Protein AF-A0A645JPB3-F1 (afdb_monomer)

Organism: NCBI:txid1076179

Mean predicted aligned error: 6.54 Å

Radius of gyration: 11.18 Å; Cα contacts (8 Å, |Δi|>4): 80; chains: 1; bounding box: 27×25×27 Å

Structure (mmCIF, N/CA/C/O backbone):
data_AF-A0A645JPB3-F1
#
_entry.id   AF-A0A645JPB3-F1
#
loop_
_atom_site.group_PDB
_atom_site.id
_atom_site.type_symbol
_atom_site.label_atom_id
_atom_site.label_alt_id
_atom_site.label_comp_id
_atom_site.label_asym_id
_atom_site.label_entity_id
_atom_site.label_seq_id
_atom_site.pdbx_PDB_ins_code
_atom_site.Cartn_x
_atom_site.Cartn_y
_atom_site.Cartn_z
_atom_site.occupancy
_atom_site.B_iso_or_equiv
_atom_site.auth_seq_id
_atom_site.auth_comp_id
_atom_site.auth_asym_id
_atom_site.auth_atom_id
_atom_site.pdbx_PDB_model_num
ATOM 1 N N . MET A 1 1 ? 5.198 17.594 7.428 1.00 43.59 1 MET A N 1
ATOM 2 C CA . MET A 1 1 ? 4.053 17.159 6.599 1.00 43.59 1 MET A CA 1
ATOM 3 C C . MET A 1 1 ? 3.595 15.795 7.082 1.00 43.59 1 MET A C 1
ATOM 5 O O . MET A 1 1 ? 4.303 14.816 6.881 1.00 43.59 1 MET A O 1
ATOM 9 N N . THR A 1 2 ? 2.454 15.735 7.758 1.00 58.62 2 THR A N 1
ATOM 10 C CA . THR A 1 2 ? 1.764 14.493 8.120 1.00 58.62 2 THR A CA 1
ATOM 11 C C . THR A 1 2 ? 1.067 13.963 6.871 1.00 58.62 2 THR A C 1
ATOM 13 O O . THR A 1 2 ? 0.009 14.454 6.494 1.00 58.62 2 THR A O 1
ATOM 16 N N . LYS A 1 3 ? 1.687 13.008 6.169 1.00 68.56 3 LYS A N 1
ATOM 17 C CA . LYS A 1 3 ? 0.989 12.273 5.107 1.00 68.56 3 LYS A CA 1
ATOM 18 C C . LYS A 1 3 ? -0.054 11.371 5.758 1.00 68.56 3 LYS A C 1
ATOM 20 O O . LYS A 1 3 ? 0.306 10.535 6.577 1.00 68.56 3 LYS A O 1
ATOM 25 N N . THR A 1 4 ? -1.318 11.554 5.399 1.00 82.88 4 THR A N 1
ATOM 26 C CA . THR A 1 4 ? -2.455 10.769 5.911 1.00 82.88 4 THR A CA 1
ATOM 27 C C . THR A 1 4 ? -2.926 9.696 4.933 1.00 82.88 4 THR A C 1
ATOM 29 O O . THR A 1 4 ? -3.730 8.841 5.300 1.00 82.88 4 THR A O 1
ATOM 32 N N . GLU A 1 5 ? -2.407 9.713 3.705 1.00 86.25 5 GLU A N 1
ATOM 33 C CA . GLU A 1 5 ? -2.739 8.769 2.640 1.00 86.25 5 GLU A CA 1
ATOM 34 C C . GLU A 1 5 ? -1.503 8.340 1.834 1.00 86.25 5 GLU A C 1
ATOM 36 O O . GLU A 1 5 ? -0.497 9.055 1.731 1.00 86.25 5 GLU A O 1
ATOM 41 N N . LEU A 1 6 ? -1.601 7.145 1.260 1.00 84.06 6 LEU A N 1
ATOM 42 C CA . LEU A 1 6 ? -0.727 6.597 0.239 1.00 84.06 6 LEU A CA 1
ATOM 43 C C . LEU A 1 6 ? -1.386 6.811 -1.127 1.00 84.06 6 LEU A C 1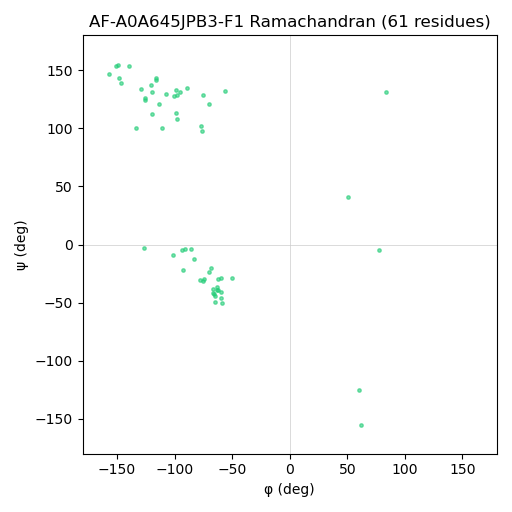
ATOM 45 O O . LEU A 1 6 ? -2.357 6.139 -1.460 1.00 84.06 6 LEU A O 1
ATOM 49 N N . SER A 1 7 ? -0.842 7.730 -1.919 1.00 82.88 7 SER A N 1
ATOM 50 C CA . SER A 1 7 ? -1.319 8.014 -3.279 1.00 82.88 7 SER A CA 1
ATOM 51 C C . SER A 1 7 ? -0.417 7.326 -4.318 1.00 82.88 7 SER A C 1
ATOM 53 O O . SER A 1 7 ? 0.811 7.476 -4.278 1.00 82.88 7 SER A O 1
ATOM 55 N N . ILE A 1 8 ? -1.013 6.557 -5.234 1.00 80.31 8 ILE A N 1
ATOM 56 C CA . ILE A 1 8 ? -0.354 5.769 -6.288 1.00 80.31 8 ILE A CA 1
ATOM 57 C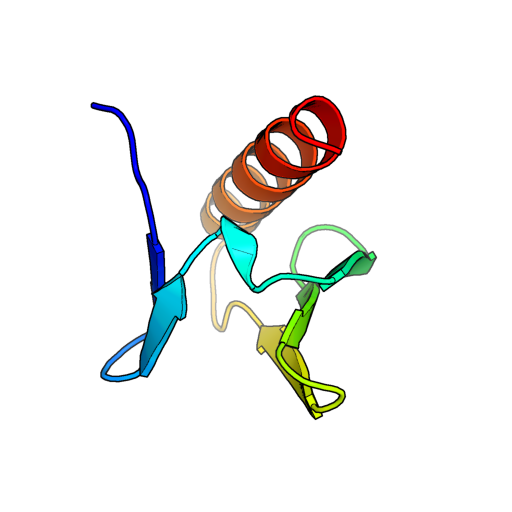 C . ILE A 1 8 ? -1.100 6.015 -7.605 1.00 80.31 8 ILE A C 1
ATOM 59 O O . ILE A 1 8 ? -2.141 5.413 -7.862 1.00 80.31 8 ILE A O 1
ATOM 63 N N . GLY A 1 9 ? -0.560 6.888 -8.458 1.00 79.81 9 GLY A N 1
ATOM 64 C CA . GLY A 1 9 ? -1.292 7.332 -9.647 1.00 79.81 9 GLY A CA 1
ATOM 65 C C . GLY A 1 9 ? -2.599 8.013 -9.237 1.00 79.81 9 GLY A C 1
ATOM 66 O O . GLY A 1 9 ? -2.566 8.922 -8.413 1.00 79.81 9 GLY A O 1
ATOM 67 N N . GLU A 1 10 ? -3.723 7.542 -9.776 1.00 83.19 10 GLU A N 1
ATOM 68 C CA . GLU A 1 10 ? -5.076 8.013 -9.434 1.00 83.19 10 GLU A CA 1
ATOM 69 C C . GLU A 1 10 ? -5.682 7.307 -8.208 1.00 83.19 10 GLU A C 1
ATOM 71 O O . GLU A 1 10 ? -6.775 7.650 -7.765 1.00 83.19 10 GLU A O 1
ATOM 76 N N . HIS A 1 11 ? -4.995 6.310 -7.641 1.00 84.19 11 HIS A N 1
ATOM 77 C CA . HIS A 1 1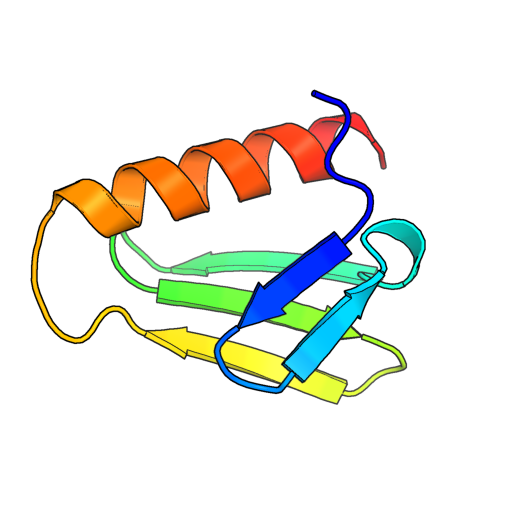1 ? -5.473 5.602 -6.458 1.00 84.19 11 HIS A CA 1
ATOM 78 C C . HIS A 1 11 ? -4.987 6.279 -5.179 1.00 84.19 11 HIS A C 1
ATOM 80 O O . HIS A 1 11 ? -3.802 6.581 -5.032 1.00 84.19 11 HIS A O 1
ATOM 86 N N . HIS A 1 12 ? -5.893 6.443 -4.219 1.00 88.06 12 HIS A N 1
ATOM 87 C CA . HIS A 1 12 ? -5.609 7.030 -2.914 1.00 88.06 12 HIS A CA 1
ATOM 88 C C . HIS A 1 12 ? -6.053 6.068 -1.814 1.00 88.06 12 HIS A C 1
ATOM 90 O O . HIS A 1 12 ? -7.211 5.655 -1.770 1.00 88.06 12 HIS A O 1
ATOM 96 N N . PHE A 1 13 ? -5.128 5.711 -0.924 1.00 88.62 13 PHE A N 1
ATOM 97 C CA . PHE A 1 13 ? -5.365 4.777 0.173 1.00 88.62 13 PHE A CA 1
ATOM 98 C C . PHE A 1 13 ? -5.118 5.480 1.513 1.00 88.62 13 PHE A C 1
ATOM 100 O O . PHE A 1 13 ? -3.970 5.823 1.811 1.00 88.62 13 PHE A O 1
ATOM 107 N N . PRO A 1 14 ? -6.146 5.710 2.347 1.00 89.56 14 PRO A N 1
ATOM 108 C CA . PRO A 1 14 ? -5.948 6.233 3.696 1.00 89.56 14 PRO A CA 1
ATOM 109 C C . PRO A 1 14 ? -4.993 5.336 4.493 1.00 89.56 14 PRO A C 1
ATOM 11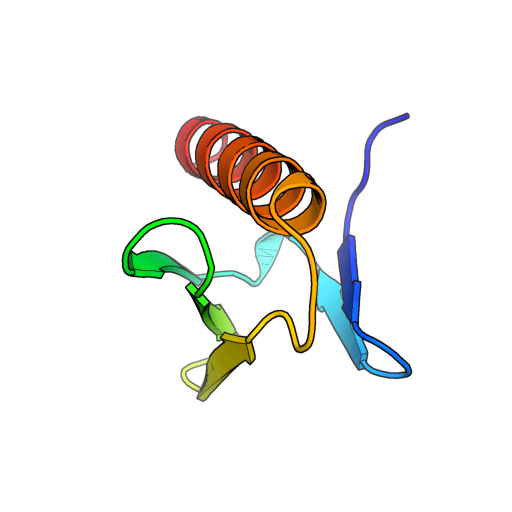1 O O . PRO A 1 14 ? -5.172 4.125 4.544 1.00 89.56 14 PRO A O 1
ATOM 114 N N . LEU A 1 15 ? -3.988 5.901 5.168 1.00 85.81 15 LEU A N 1
ATOM 115 C CA . LEU A 1 15 ? -3.000 5.070 5.878 1.00 85.81 15 LEU A CA 1
ATOM 116 C C . LEU A 1 15 ? -3.635 4.225 6.993 1.00 85.81 15 LEU A C 1
ATOM 118 O O . LEU A 1 15 ? -3.175 3.121 7.260 1.00 85.81 15 LEU A O 1
ATOM 122 N N . LYS A 1 16 ? -4.724 4.717 7.597 1.00 86.56 16 LYS A N 1
ATOM 123 C CA . LYS A 1 16 ? -5.487 4.008 8.636 1.00 86.56 16 LYS A CA 1
ATOM 124 C C . LYS A 1 16 ? -6.237 2.772 8.130 1.00 86.56 16 LYS A C 1
ATOM 126 O O . LYS A 1 16 ? -6.608 1.943 8.951 1.00 86.56 16 LYS A O 1
ATOM 131 N N . SER A 1 17 ? -6.497 2.659 6.826 1.00 88.44 17 SER A N 1
ATOM 132 C CA . SER A 1 17 ? -7.163 1.481 6.253 1.00 88.44 17 SER A CA 1
ATOM 133 C C .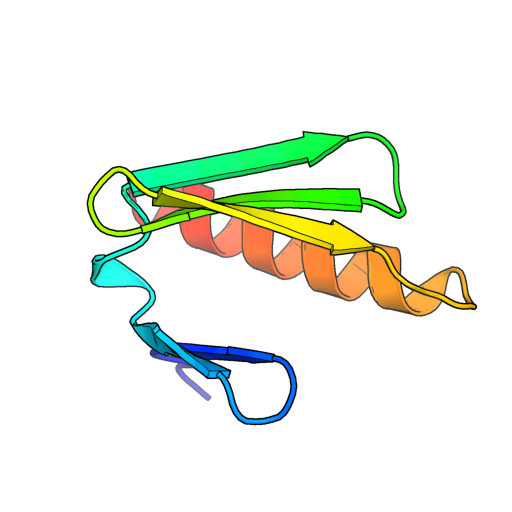 SER A 1 17 ? -6.176 0.403 5.795 1.00 88.44 17 SER A C 1
ATOM 135 O O . SER A 1 17 ? -6.591 -0.684 5.393 1.00 88.44 17 SER A O 1
ATOM 137 N N . ILE A 1 18 ? -4.864 0.661 5.883 1.00 88.62 18 ILE A N 1
ATOM 138 C CA . ILE A 1 18 ? -3.832 -0.332 5.581 1.00 88.62 18 ILE A CA 1
ATOM 139 C C . ILE A 1 18 ? -3.727 -1.307 6.758 1.00 88.62 18 ILE A C 1
ATOM 141 O O . ILE A 1 18 ? -3.123 -1.022 7.788 1.00 88.62 18 ILE A O 1
ATOM 145 N N . SER A 1 19 ? -4.320 -2.483 6.575 1.00 88.88 19 SER A N 1
ATOM 146 C CA . SER A 1 19 ? -4.368 -3.558 7.575 1.00 88.88 19 SER A CA 1
ATOM 147 C C . SER A 1 19 ? -3.060 -4.345 7.685 1.00 88.88 19 SER A C 1
ATOM 149 O O . SER A 1 19 ? -2.713 -4.843 8.753 1.00 88.88 19 SER A O 1
ATOM 151 N N . SER A 1 20 ? -2.316 -4.465 6.585 1.00 86.44 20 SER A N 1
ATOM 152 C CA . SER A 1 20 ? -1.018 -5.135 6.564 1.00 86.44 20 SER A CA 1
ATOM 153 C C . SER A 1 20 ? -0.121 -4.547 5.484 1.00 86.44 20 SER A C 1
ATOM 155 O O . SER A 1 20 ? -0.596 -3.993 4.490 1.00 86.44 20 SER A O 1
ATOM 157 N N . ILE A 1 21 ? 1.190 -4.649 5.694 1.00 87.00 21 ILE A N 1
ATOM 158 C CA . ILE A 1 21 ? 2.204 -4.171 4.759 1.00 87.00 21 ILE A CA 1
ATOM 159 C C . ILE A 1 21 ? 3.454 -5.048 4.842 1.00 87.00 21 ILE A C 1
ATOM 161 O O . ILE A 1 21 ? 3.845 -5.494 5.919 1.00 87.00 21 ILE A O 1
ATOM 165 N N . GLY A 1 22 ? 4.093 -5.287 3.701 1.00 84.88 22 GLY A N 1
ATOM 166 C CA . GLY A 1 22 ? 5.314 -6.073 3.589 1.00 84.88 22 GLY A CA 1
ATOM 167 C C . GLY A 1 22 ? 6.212 -5.555 2.474 1.00 84.88 22 GLY A C 1
ATOM 168 O O . GLY A 1 22 ? 5.748 -5.193 1.392 1.00 84.88 22 GLY A O 1
ATOM 169 N N . LEU A 1 23 ? 7.516 -5.525 2.732 1.00 82.50 23 LEU A N 1
ATOM 170 C CA . LEU A 1 23 ? 8.526 -5.221 1.723 1.00 82.50 23 LEU A CA 1
ATOM 171 C C . LEU A 1 23 ? 9.103 -6.540 1.190 1.00 82.50 23 LEU A C 1
ATOM 173 O O . LEU A 1 23 ? 9.534 -7.386 1.971 1.00 82.50 23 LEU A O 1
ATOM 177 N N . ILE A 1 24 ? 9.127 -6.718 -0.130 1.00 81.88 24 ILE A N 1
ATOM 178 C CA . ILE A 1 24 ? 9.728 -7.886 -0.783 1.00 81.88 24 ILE A CA 1
ATOM 179 C C . ILE A 1 24 ? 10.975 -7.406 -1.529 1.00 81.88 24 ILE A C 1
ATOM 181 O O . ILE A 1 24 ? 10.898 -6.817 -2.610 1.00 81.88 24 ILE A O 1
ATOM 185 N N . GLY A 1 25 ? 12.146 -7.628 -0.930 1.00 76.81 25 GLY A N 1
ATOM 186 C CA . GLY A 1 25 ? 13.396 -7.035 -1.412 1.00 76.81 25 GLY A CA 1
ATOM 187 C C . GLY A 1 25 ? 13.364 -5.503 -1.349 1.00 76.81 25 GLY A C 1
ATOM 188 O O . GLY A 1 25 ? 12.627 -4.924 -0.562 1.00 76.81 25 GLY A O 1
ATOM 189 N N . VAL A 1 26 ? 14.159 -4.821 -2.180 1.00 71.44 26 VAL A N 1
ATOM 190 C CA . VAL A 1 26 ? 14.271 -3.343 -2.152 1.00 71.44 26 VAL A CA 1
ATOM 191 C C . VAL A 1 26 ? 13.338 -2.618 -3.124 1.00 71.44 26 VAL A C 1
ATOM 193 O O . VAL A 1 26 ? 13.311 -1.395 -3.145 1.00 71.44 26 VAL A O 1
ATOM 196 N N . TYR A 1 27 ? 12.595 -3.336 -3.964 1.00 74.25 27 TYR A N 1
ATOM 197 C CA . TYR A 1 27 ? 11.882 -2.756 -5.113 1.00 74.25 27 TYR A CA 1
ATOM 198 C C . TYR A 1 27 ? 10.389 -3.096 -5.157 1.00 74.25 27 TYR A C 1
ATOM 200 O O . TYR A 1 27 ? 9.679 -2.619 -6.046 1.00 74.25 27 TYR A O 1
ATOM 208 N N . LYS A 1 28 ? 9.902 -3.914 -4.222 1.00 82.94 28 LYS A N 1
ATOM 209 C CA . LYS A 1 28 ? 8.501 -4.313 -4.171 1.00 82.94 28 LYS A CA 1
ATOM 210 C C . LYS A 1 28 ? 7.932 -4.080 -2.779 1.00 82.94 28 LYS A C 1
ATOM 212 O O . LYS A 1 28 ? 8.536 -4.455 -1.777 1.00 82.94 28 LYS A O 1
ATOM 217 N N . MET A 1 29 ? 6.751 -3.481 -2.741 1.00 87.00 29 MET A N 1
ATOM 218 C CA . MET A 1 29 ? 5.930 -3.358 -1.544 1.00 87.00 29 MET A CA 1
ATOM 219 C C . MET A 1 29 ? 4.589 -4.032 -1.810 1.00 87.00 29 MET A C 1
ATOM 221 O O . MET A 1 29 ? 4.005 -3.862 -2.876 1.00 87.00 29 MET A O 1
ATOM 225 N N . MET A 1 30 ? 4.100 -4.776 -0.832 1.00 89.31 30 MET A N 1
ATOM 226 C CA . MET A 1 30 ? 2.734 -5.266 -0.789 1.00 89.31 30 MET A CA 1
ATOM 227 C C . MET A 1 30 ? 2.016 -4.652 0.400 1.00 89.31 30 MET A C 1
ATOM 229 O O . MET A 1 30 ? 2.621 -4.474 1.455 1.00 89.31 30 MET A O 1
ATOM 233 N N . PHE A 1 31 ? 0.740 -4.335 0.239 1.00 90.12 31 PHE A N 1
ATOM 234 C CA . PHE A 1 31 ? -0.101 -3.863 1.333 1.00 90.12 31 PHE A CA 1
ATOM 235 C C . PHE A 1 31 ? -1.551 -4.291 1.114 1.00 90.12 31 PHE A C 1
ATOM 237 O O . PHE A 1 31 ? -1.956 -4.508 -0.027 1.00 90.12 31 PHE A O 1
ATOM 244 N N . SER A 1 32 ? -2.326 -4.413 2.190 1.00 90.75 32 SER A N 1
ATOM 245 C CA . SER A 1 32 ? -3.736 -4.809 2.114 1.00 90.75 32 SER A CA 1
ATOM 246 C C . SER A 1 32 ? -4.656 -3.736 2.685 1.00 90.75 32 SER A C 1
ATOM 248 O O . SER A 1 32 ? -4.452 -3.272 3.809 1.00 90.75 32 SER A O 1
ATOM 250 N N . VAL A 1 33 ? -5.698 -3.393 1.932 1.00 91.12 33 VAL A N 1
ATOM 251 C CA . VAL A 1 33 ? -6.759 -2.446 2.303 1.00 91.12 33 VAL A CA 1
ATOM 252 C C . VAL A 1 33 ? -8.096 -3.154 2.143 1.00 91.12 33 VAL A C 1
ATOM 254 O O . VAL A 1 33 ? -8.354 -3.729 1.087 1.00 91.12 33 VAL A O 1
ATOM 257 N N . ASP A 1 34 ? -8.915 -3.156 3.196 1.00 88.44 34 ASP A N 1
ATOM 258 C CA . ASP A 1 34 ? -10.260 -3.753 3.203 1.00 88.44 34 ASP A CA 1
ATOM 259 C C . ASP A 1 34 ? -10.296 -5.202 2.668 1.00 88.44 34 ASP A C 1
ATOM 261 O O . ASP A 1 34 ? -11.160 -5.591 1.886 1.00 88.44 34 ASP A O 1
ATOM 265 N N . GLY A 1 35 ? -9.296 -6.010 3.042 1.00 86.94 35 GLY A N 1
ATOM 266 C CA . GLY A 1 35 ? -9.156 -7.403 2.595 1.00 86.94 35 GLY A CA 1
ATOM 267 C C . GLY A 1 35 ? -8.608 -7.588 1.172 1.00 86.94 35 GLY A C 1
ATOM 268 O O . GLY A 1 35 ? -8.321 -8.716 0.777 1.00 86.94 35 GLY A O 1
ATOM 269 N N . THR A 1 36 ? -8.396 -6.506 0.417 1.00 90.81 36 THR A N 1
ATOM 270 C CA . THR A 1 36 ? -7.789 -6.535 -0.922 1.00 90.81 36 THR A CA 1
ATOM 271 C C . THR A 1 36 ? -6.292 -6.262 -0.840 1.00 90.81 36 THR A C 1
ATOM 273 O O . THR A 1 36 ? -5.869 -5.293 -0.213 1.00 90.81 36 THR A O 1
ATOM 276 N N . SER A 1 37 ? -5.480 -7.094 -1.493 1.00 90.56 37 SER A N 1
ATOM 277 C CA . SER A 1 37 ? -4.019 -6.960 -1.510 1.00 90.56 37 SER A CA 1
ATOM 278 C C . SER A 1 37 ? -3.529 -6.273 -2.782 1.00 90.56 37 SER A C 1
ATOM 280 O O . SER A 1 37 ? -3.900 -6.658 -3.889 1.00 90.56 37 SER A O 1
ATOM 282 N N . TYR A 1 38 ?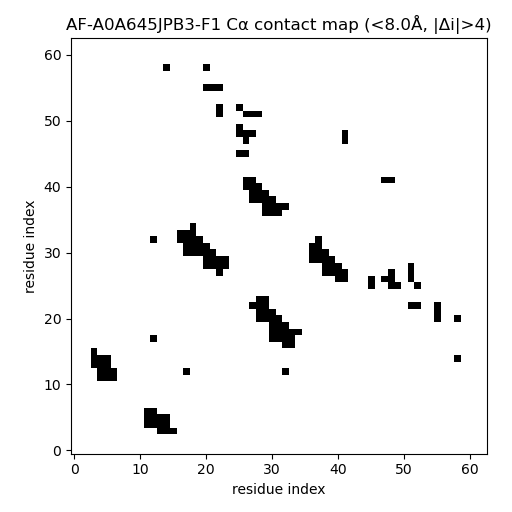 -2.642 -5.298 -2.614 1.00 89.31 38 TYR A N 1
ATOM 283 C CA . TYR A 1 38 ? -2.054 -4.497 -3.680 1.00 89.31 38 TYR A CA 1
ATOM 284 C C . TYR A 1 38 ? -0.551 -4.732 -3.753 1.00 89.31 38 TYR A C 1
ATOM 286 O O . TYR A 1 38 ? 0.134 -4.834 -2.733 1.00 89.31 38 TYR A O 1
ATOM 294 N N . GLU A 1 39 ? -0.028 -4.784 -4.976 1.00 88.56 39 GLU A N 1
ATOM 295 C CA . GLU A 1 39 ? 1.401 -4.895 -5.242 1.00 88.56 39 GLU A CA 1
ATOM 296 C C . GLU A 1 39 ? 1.909 -3.616 -5.911 1.00 88.56 39 GLU A C 1
ATOM 298 O O . GLU A 1 39 ? 1.490 -3.240 -7.004 1.00 88.56 39 GLU A O 1
ATOM 303 N N . LEU A 1 40 ? 2.864 -2.965 -5.257 1.00 84.19 40 LEU A N 1
ATOM 304 C CA . LEU A 1 40 ? 3.624 -1.845 -5.785 1.00 84.19 40 LEU A CA 1
ATOM 305 C C . LEU A 1 40 ? 4.973 -2.343 -6.293 1.00 84.19 40 LEU A C 1
ATOM 307 O O . LEU A 1 40 ? 5.837 -2.743 -5.506 1.00 84.19 40 LEU A O 1
ATOM 311 N N . ARG A 1 41 ? 5.180 -2.266 -7.610 1.00 76.50 41 ARG A N 1
ATOM 312 C CA . ARG A 1 41 ? 6.493 -2.453 -8.241 1.00 76.50 41 ARG A CA 1
ATOM 313 C C . ARG A 1 41 ? 7.029 -1.115 -8.723 1.00 76.50 41 ARG A C 1
ATOM 315 O O . ARG A 1 41 ? 6.354 -0.404 -9.461 1.00 76.50 41 ARG A O 1
ATOM 322 N N . THR A 1 42 ? 8.269 -0.792 -8.368 1.00 68.00 42 THR A N 1
ATOM 323 C CA . THR A 1 42 ? 8.983 0.288 -9.062 1.00 68.00 42 THR A CA 1
ATOM 324 C C . THR A 1 42 ? 9.447 -0.204 -10.436 1.00 68.00 42 THR A C 1
ATOM 326 O O . THR A 1 42 ? 10.072 -1.258 -10.545 1.00 68.00 42 THR A O 1
ATOM 329 N N . ALA A 1 43 ? 9.133 0.560 -11.489 1.00 61.06 43 ALA A N 1
ATOM 330 C CA . ALA A 1 43 ? 9.528 0.248 -12.862 1.00 61.06 43 ALA A CA 1
ATOM 331 C C . ALA A 1 43 ? 11.019 0.534 -13.140 1.00 61.06 43 ALA A C 1
ATOM 333 O O . ALA A 1 43 ? 11.623 -0.165 -13.949 1.00 61.06 43 ALA A O 1
ATOM 334 N N . LYS A 1 44 ? 11.624 1.539 -12.481 1.00 54.56 44 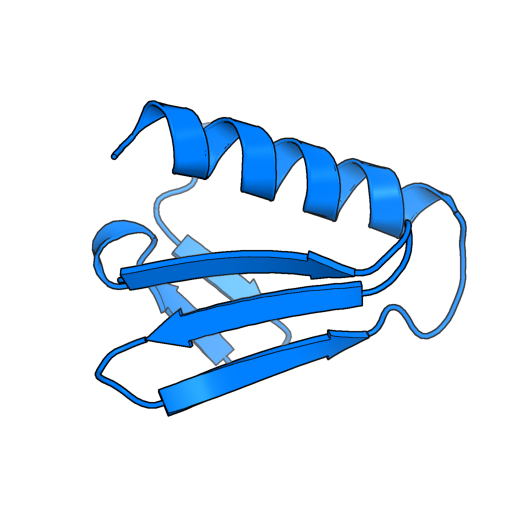LYS A N 1
ATOM 335 C CA . LYS A 1 44 ? 13.051 1.911 -12.585 1.00 54.56 44 LYS A CA 1
ATOM 336 C C . LYS A 1 44 ? 13.521 2.682 -11.334 1.00 54.56 44 LYS A C 1
ATOM 338 O O . LYS A 1 44 ? 12.790 3.512 -10.800 1.00 54.56 44 LYS A O 1
ATOM 343 N N . ASN A 1 45 ? 14.790 2.472 -10.966 1.00 50.19 45 ASN A N 1
ATOM 344 C CA . ASN A 1 45 ? 15.633 3.197 -9.995 1.00 50.19 45 ASN A CA 1
ATOM 345 C C . ASN A 1 45 ? 15.545 2.858 -8.489 1.00 50.19 45 ASN A C 1
ATOM 347 O O . ASN A 1 45 ? 14.499 2.886 -7.840 1.00 50.19 45 ASN A O 1
ATOM 351 N N . VAL A 1 46 ? 16.750 2.666 -7.930 1.00 52.88 46 VAL A N 1
ATOM 352 C CA . VAL A 1 46 ? 17.127 2.394 -6.526 1.00 52.88 46 VAL A CA 1
ATOM 353 C C . VAL A 1 46 ? 16.500 3.378 -5.521 1.00 52.88 46 VAL A C 1
ATOM 355 O O . VAL A 1 46 ? 16.202 3.016 -4.385 1.00 52.88 46 VAL A O 1
ATOM 358 N N . TYR A 1 47 ? 16.222 4.617 -5.942 1.00 51.50 47 TYR A N 1
ATOM 359 C CA . TYR A 1 47 ? 15.660 5.667 -5.084 1.00 51.50 47 TYR A CA 1
ATOM 360 C C . TYR A 1 47 ? 14.198 5.434 -4.661 1.00 51.50 47 TYR A C 1
ATOM 362 O O . TYR A 1 47 ? 13.784 5.939 -3.614 1.00 51.50 47 TYR A O 1
ATOM 370 N N . CYS A 1 48 ? 13.414 4.653 -5.412 1.00 57.75 48 CYS A N 1
ATOM 371 C CA . CYS A 1 48 ? 12.033 4.329 -5.031 1.00 57.75 48 CYS A CA 1
ATOM 372 C C . CYS A 1 48 ? 11.969 3.308 -3.887 1.00 57.75 48 CYS A C 1
ATOM 374 O O . CYS A 1 48 ? 11.077 3.394 -3.045 1.00 57.75 48 CYS A O 1
ATOM 376 N N . GLY A 1 49 ? 12.966 2.422 -3.785 1.00 61.97 49 GLY A N 1
ATOM 377 C CA . GLY A 1 49 ? 13.085 1.476 -2.676 1.00 61.97 49 GLY A CA 1
ATOM 378 C C . GLY A 1 49 ? 13.197 2.159 -1.318 1.00 61.97 49 GLY A C 1
ATOM 379 O O . GLY A 1 49 ? 12.521 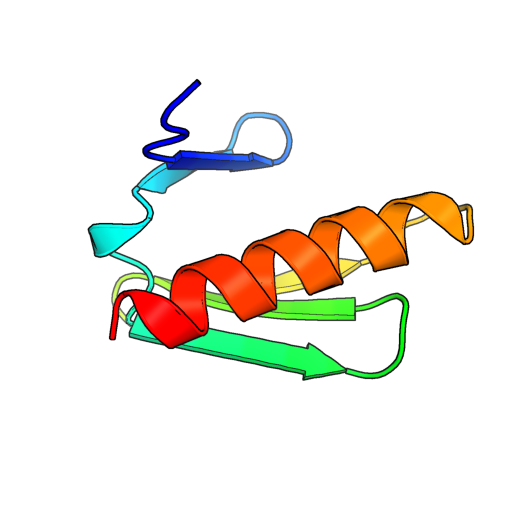1.777 -0.366 1.00 61.97 49 GLY A O 1
ATOM 380 N N . ARG A 1 50 ? 13.964 3.256 -1.248 1.00 68.06 50 ARG A N 1
ATOM 381 C CA . ARG A 1 50 ? 14.089 4.061 -0.025 1.00 68.06 50 ARG A CA 1
ATOM 382 C C . ARG A 1 50 ? 12.756 4.688 0.388 1.00 68.06 50 ARG A C 1
ATOM 384 O O . ARG A 1 50 ? 12.447 4.702 1.573 1.00 68.06 50 ARG A O 1
ATOM 391 N N . LYS A 1 51 ? 11.947 5.161 -0.570 1.00 70.56 51 LYS A N 1
ATOM 392 C CA . LYS A 1 51 ? 10.614 5.724 -0.283 1.00 70.56 51 LYS A CA 1
ATOM 393 C C . LYS A 1 51 ? 9.662 4.664 0.266 1.00 70.56 51 LYS A C 1
ATOM 395 O O . LYS A 1 51 ? 8.958 4.938 1.234 1.00 70.56 51 LYS A O 1
ATOM 400 N N . TYR A 1 52 ? 9.672 3.463 -0.313 1.00 73.44 52 TYR A N 1
ATOM 401 C CA . TYR A 1 52 ? 8.856 2.360 0.185 1.00 73.44 52 TYR A CA 1
ATOM 402 C C . TYR A 1 52 ? 9.309 1.882 1.563 1.00 73.4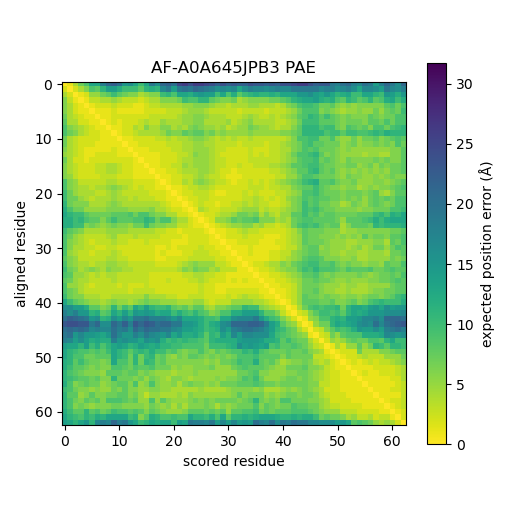4 52 TYR A C 1
ATOM 404 O O . TYR A 1 52 ? 8.474 1.688 2.438 1.00 73.44 52 TYR A O 1
ATOM 412 N N . PHE A 1 53 ? 10.617 1.785 1.795 1.00 72.25 53 PHE A N 1
ATOM 413 C CA . PHE A 1 53 ? 11.156 1.450 3.108 1.00 72.25 53 PHE A CA 1
ATOM 414 C C . PHE A 1 53 ? 10.748 2.474 4.176 1.00 72.25 53 PHE A C 1
ATOM 416 O O . PHE A 1 53 ? 10.267 2.097 5.238 1.00 72.25 53 PHE A O 1
ATOM 423 N N . THR A 1 54 ? 10.865 3.774 3.889 1.00 74.44 54 THR A N 1
ATOM 424 C CA . THR A 1 54 ? 10.437 4.817 4.833 1.00 74.44 54 THR A CA 1
ATOM 425 C C . THR A 1 54 ? 8.936 4.756 5.120 1.00 74.44 54 THR A C 1
ATOM 427 O O . THR A 1 54 ? 8.538 4.932 6.267 1.00 74.44 54 THR A O 1
ATOM 430 N N . LEU A 1 55 ? 8.104 4.482 4.110 1.00 75.81 55 LEU A N 1
ATOM 431 C CA . LEU A 1 55 ? 6.665 4.294 4.307 1.00 75.81 55 LEU A CA 1
ATOM 432 C C . LEU A 1 55 ? 6.364 3.055 5.163 1.00 75.81 55 LEU A C 1
ATOM 434 O O . LEU A 1 55 ? 5.551 3.134 6.079 1.00 75.81 55 LEU A O 1
ATOM 438 N N . PHE A 1 56 ? 7.042 1.940 4.888 1.00 76.50 56 PHE A N 1
ATOM 439 C CA . PHE A 1 56 ? 6.931 0.707 5.663 1.00 76.50 56 PHE A CA 1
ATOM 440 C C . PHE A 1 56 ? 7.298 0.931 7.137 1.00 76.50 56 PHE A C 1
ATOM 442 O O . PHE A 1 56 ? 6.506 0.614 8.020 1.00 76.50 56 PHE A O 1
ATOM 449 N N . GLU A 1 57 ? 8.450 1.550 7.407 1.00 78.88 57 GLU A N 1
ATOM 450 C CA . GLU A 1 57 ? 8.903 1.861 8.768 1.00 78.88 57 GLU A CA 1
ATOM 451 C C . GLU A 1 57 ? 7.967 2.834 9.493 1.00 78.88 57 GLU A C 1
ATOM 453 O O . GLU A 1 57 ? 7.751 2.703 10.697 1.00 78.88 57 GLU A O 1
ATOM 458 N N . TYR A 1 58 ? 7.396 3.806 8.778 1.00 80.88 58 TYR A N 1
ATOM 459 C CA . TYR A 1 58 ? 6.412 4.722 9.348 1.00 80.88 58 TYR A CA 1
ATOM 460 C C . TYR A 1 58 ? 5.134 3.988 9.768 1.00 80.88 58 TYR A C 1
ATOM 462 O O . TYR A 1 58 ? 4.684 4.146 10.901 1.00 80.88 58 TYR A O 1
ATOM 470 N N . LEU A 1 59 ? 4.578 3.159 8.882 1.00 76.50 59 LEU A N 1
ATOM 471 C CA . LEU A 1 59 ? 3.340 2.421 9.142 1.00 76.50 59 LEU A CA 1
ATOM 472 C C . LEU A 1 59 ? 3.510 1.368 10.238 1.00 76.50 59 LEU A C 1
ATOM 474 O O . LEU A 1 59 ? 2.646 1.244 11.099 1.00 76.50 59 LEU A O 1
ATOM 478 N N . LYS A 1 60 ? 4.656 0.682 10.286 1.00 77.19 60 LYS A N 1
ATOM 479 C CA . LYS A 1 60 ? 4.977 -0.269 11.359 1.00 77.19 60 LYS A CA 1
ATOM 480 C C . LYS A 1 60 ? 4.987 0.372 12.752 1.00 77.19 60 LYS A C 1
ATOM 482 O O . LYS A 1 60 ? 4.742 -0.319 13.724 1.00 77.19 60 LYS A O 1
ATOM 487 N N . ARG A 1 61 ? 5.296 1.669 12.863 1.00 78.31 61 ARG A N 1
ATOM 488 C CA . ARG A 1 61 ? 5.280 2.402 14.145 1.00 78.31 61 ARG A CA 1
ATOM 489 C C . ARG A 1 61 ? 3.892 2.909 14.543 1.00 78.31 61 ARG A C 1
ATOM 491 O O . ARG A 1 61 ? 3.748 3.426 15.645 1.00 78.31 61 ARG A O 1
ATOM 498 N N . GLN A 1 62 ? 2.926 2.879 13.626 1.00 70.88 62 GLN A N 1
ATOM 499 C CA . GLN A 1 62 ? 1.556 3.349 13.854 1.00 70.88 62 GLN A CA 1
ATOM 500 C C . GLN A 1 62 ? 0.619 2.220 14.318 1.00 70.88 62 GLN A C 1
ATOM 502 O O . GLN A 1 62 ? -0.402 2.527 14.929 1.00 70.88 62 GLN A O 1
ATOM 507 N N . ASN A 1 63 ? 0.973 0.962 14.032 1.00 57.22 63 ASN A N 1
ATOM 508 C CA . ASN A 1 63 ? 0.309 -0.255 14.514 1.00 57.22 63 ASN A CA 1
ATOM 509 C C . ASN A 1 63 ? 1.045 -0.838 15.723 1.00 57.22 63 ASN A C 1
ATOM 511 O O . ASN A 1 63 ? 0.369 -1.503 16.535 1.00 57.22 63 ASN A O 1
#

Solvent-accessible surface area (backbone atoms only — not comparable to full-atom values): 3950 Å² total; per-residue (Å²): 133,87,80,63,56,51,74,56,90,95,44,75,41,52,53,88,51,52,78,45,74,48,71,57,78,65,52,31,39,37,39,26,42,90,90,44,77,46,81,48,71,66,92,76,67,77,71,55,26,56,54,52,49,53,50,51,59,53,51,64,73,74,109

Secondary structure (DSSP, 8-state):
----EEEETTEEEEGGGEEEEEEETTTEEEEEETTEEEEEE-SS-THHHHHHHHHHHHHHTT-

Foldseek 3Di:
DPDQWDDDPPDIGGLVQFPDKDDDPQFWIWTDGPNDIDIDGDPDDSVVSVVSVVVVVVSVVVD

Sequence (63 aa):
MTKTELSIGEHHFPLKSISSIGLIGVYKMMFSVDGTSYELRTAKNVYCGRKYFTLFEYLKRQN

pLDDT: mean 77.77, std 11.9, range [43.59, 91.12]

Nearest PDB structures (foldseek):
  7yis-assembly1_A  TM=7.132E-01  e=1.305E-01  Homo sapiens
  2cod-assembly1_A  TM=6.599E-01  e=1.394E-01  Homo sapiens
  3kih-assembly1_E  TM=6.557E-01  e=5.994E-01  synthetic construct
  3au5-assembly1_A  TM=5.187E-01  e=3.768E-01  Homo sapiens
  3au5-assembly2_B  TM=5.120E-01  e=4.913E-01  Homo sapiens